Protein AF-A0A9D4NI05-F1 (afdb_monomer_lite)

Structure (mmCIF, N/CA/C/O backbone):
data_AF-A0A9D4NI05-F1
#
_entry.id   AF-A0A9D4NI05-F1
#
loop_
_atom_site.group_PDB
_atom_site.id
_atom_site.type_symbol
_atom_site.label_atom_id
_atom_site.label_alt_id
_atom_site.label_comp_id
_atom_site.label_asym_id
_atom_site.label_entity_id
_atom_site.label_seq_id
_atom_site.pdbx_PDB_ins_code
_atom_site.Cartn_x
_atom_site.Cartn_y
_atom_site.Cartn_z
_atom_site.occupancy
_atom_site.B_iso_or_equiv
_atom_site.auth_seq_id
_atom_site.auth_comp_id
_atom_site.auth_asym_id
_atom_site.auth_atom_id
_atom_site.pdbx_PDB_model_num
ATOM 1 N N . MET A 1 1 ? -5.728 -11.203 -1.914 1.00 58.28 1 MET A N 1
ATOM 2 C CA . MET A 1 1 ? -5.084 -12.012 -0.850 1.00 58.28 1 MET A CA 1
ATOM 3 C C . MET A 1 1 ? -4.651 -11.190 0.376 1.00 58.28 1 MET A C 1
ATOM 5 O O . MET A 1 1 ? -4.929 -11.619 1.485 1.00 58.28 1 MET A O 1
ATOM 9 N N . LEU A 1 2 ? -4.043 -10.001 0.221 1.00 57.00 2 LEU A N 1
ATOM 10 C CA . LEU A 1 2 ? -3.626 -9.133 1.348 1.00 57.00 2 LEU A CA 1
ATOM 11 C C . LEU A 1 2 ? -4.769 -8.717 2.299 1.00 57.00 2 LEU A C 1
ATOM 13 O O . LEU A 1 2 ? -4.582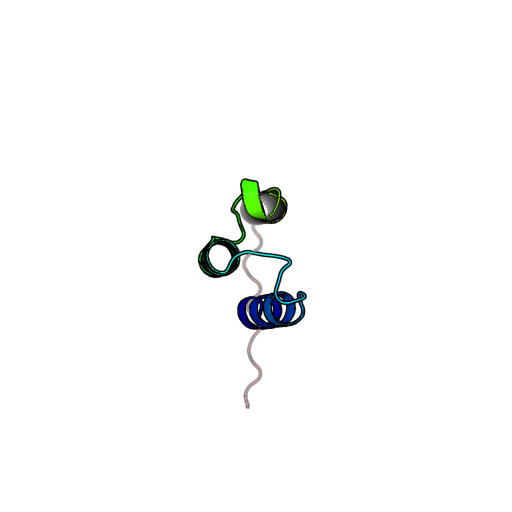 -8.734 3.512 1.00 57.00 2 LEU A O 1
ATOM 17 N N . ARG A 1 3 ? -5.965 -8.422 1.766 1.00 58.38 3 ARG A N 1
ATOM 18 C CA . ARG A 1 3 ? -7.170 -8.143 2.578 1.00 58.38 3 ARG A CA 1
ATOM 19 C C . ARG A 1 3 ? -7.552 -9.312 3.500 1.00 58.38 3 ARG A C 1
ATOM 21 O O . ARG A 1 3 ? -7.762 -9.087 4.681 1.00 58.38 3 ARG A O 1
ATOM 28 N N . LEU A 1 4 ? -7.527 -10.549 2.992 1.00 62.12 4 LEU A N 1
ATOM 29 C CA . LEU A 1 4 ? -7.852 -11.754 3.773 1.00 62.12 4 LEU A CA 1
ATOM 30 C C . LEU A 1 4 ? -6.867 -11.979 4.928 1.00 62.12 4 LEU A C 1
ATOM 32 O O . LEU A 1 4 ? -7.286 -12.283 6.039 1.00 62.12 4 LEU A O 1
ATOM 36 N N . ARG A 1 5 ? -5.561 -11.782 4.691 1.00 64.81 5 ARG A N 1
ATOM 37 C CA . ARG A 1 5 ? -4.554 -11.869 5.765 1.00 64.81 5 ARG A CA 1
ATOM 38 C C . ARG A 1 5 ? -4.763 -10.801 6.837 1.00 64.81 5 ARG A C 1
ATOM 40 O O . ARG A 1 5 ? -4.606 -11.101 8.012 1.00 64.81 5 ARG A O 1
ATOM 47 N N . ARG A 1 6 ? -5.130 -9.577 6.450 1.00 67.31 6 ARG A N 1
ATOM 48 C CA . ARG A 1 6 ? -5.403 -8.492 7.402 1.00 67.31 6 ARG A CA 1
ATOM 49 C C . ARG A 1 6 ? -6.600 -8.814 8.291 1.00 67.31 6 ARG A C 1
ATOM 51 O O . ARG A 1 6 ? -6.514 -8.634 9.499 1.00 67.31 6 ARG A O 1
ATOM 58 N N . ASP A 1 7 ? -7.692 -9.293 7.705 1.00 67.56 7 ASP A N 1
ATOM 59 C CA . ASP A 1 7 ? -8.898 -9.606 8.470 1.00 67.56 7 ASP A CA 1
ATOM 60 C C . ASP A 1 7 ? -8.655 -10.784 9.432 1.00 67.56 7 ASP A C 1
ATOM 62 O O . ASP A 1 7 ? -9.147 -10.755 10.558 1.00 67.56 7 ASP A O 1
ATOM 66 N N . LEU A 1 8 ? -7.799 -11.739 9.043 1.00 69.69 8 LEU A N 1
ATOM 67 C CA . LEU A 1 8 ? -7.331 -12.821 9.911 1.00 69.69 8 LEU A CA 1
ATOM 68 C C . LEU A 1 8 ? -6.491 -12.302 11.094 1.00 69.69 8 LEU A C 1
ATOM 70 O O . LEU A 1 8 ? -6.768 -12.653 12.237 1.00 69.69 8 LEU A O 1
ATOM 74 N N . ILE A 1 9 ? -5.507 -11.430 10.842 1.00 70.06 9 ILE A N 1
ATOM 75 C CA . ILE A 1 9 ? -4.652 -10.848 11.894 1.00 70.06 9 ILE A CA 1
ATOM 76 C C . ILE A 1 9 ? -5.488 -10.022 12.877 1.00 70.06 9 ILE A C 1
ATOM 78 O O . ILE A 1 9 ? -5.303 -10.125 14.086 1.00 70.06 9 ILE A O 1
ATOM 82 N N . LEU A 1 10 ? -6.441 -9.235 12.370 1.00 70.69 10 LEU A N 1
ATOM 83 C CA . LEU A 1 10 ? -7.349 -8.459 13.214 1.00 70.69 10 LEU A CA 1
ATOM 84 C C . LEU A 1 10 ? -8.277 -9.360 14.043 1.00 70.69 10 LEU A C 1
ATOM 86 O O . LEU A 1 10 ? -8.613 -8.991 15.161 1.00 70.69 10 LEU A O 1
ATOM 90 N N . SER A 1 11 ? -8.661 -10.536 13.530 1.00 71.31 11 SER A N 1
ATOM 91 C CA . SER A 1 11 ? -9.471 -11.513 14.275 1.00 71.31 11 SER A CA 1
ATOM 92 C C . SER A 1 11 ? -8.692 -12.300 15.334 1.00 71.31 11 SER A C 1
ATOM 94 O O . SER A 1 11 ? -9.301 -12.842 16.249 1.00 71.31 11 SER A O 1
ATOM 96 N N . SER A 1 12 ? -7.358 -12.365 15.227 1.00 74.31 12 SER A N 1
ATOM 97 C CA . SER A 1 12 ? -6.500 -13.057 16.201 1.00 74.31 12 SER A CA 1
ATOM 98 C C . SER A 1 12 ? -6.032 -12.166 17.355 1.00 74.31 12 SER A C 1
ATOM 100 O O . SER A 1 12 ? -5.342 -12.646 18.252 1.00 74.31 12 SER A O 1
ATOM 102 N N . LEU A 1 13 ? -6.350 -10.867 17.327 1.00 69.44 13 LEU A N 1
ATOM 103 C CA . LEU A 1 13 ? -6.027 -9.956 18.423 1.00 69.44 13 LEU A CA 1
ATOM 104 C C . LEU A 1 13 ? -7.009 -10.177 19.585 1.00 69.44 13 LEU A C 1
ATOM 106 O O . LEU A 1 13 ? -8.206 -10.330 19.346 1.00 69.44 13 LEU A O 1
ATOM 110 N N . PRO A 1 14 ? -6.542 -10.180 20.846 1.00 73.88 14 PRO A N 1
ATOM 111 C CA . PRO A 1 14 ? -7.432 -10.308 21.992 1.00 73.88 14 PRO A CA 1
ATOM 112 C C . PRO A 1 14 ? -8.451 -9.160 22.005 1.00 73.88 14 PRO A C 1
ATOM 114 O O . PRO A 1 14 ? -8.084 -8.010 21.757 1.00 73.88 14 PRO A O 1
ATOM 117 N N . ASN A 1 15 ? -9.712 -9.479 22.327 1.00 59.38 15 ASN A N 1
ATOM 118 C CA . ASN A 1 15 ? -10.914 -8.634 22.167 1.00 59.38 15 ASN A CA 1
ATOM 119 C C . ASN A 1 15 ? -10.850 -7.209 22.762 1.00 59.38 15 ASN A C 1
ATOM 121 O O . ASN A 1 15 ? -11.722 -6.401 22.470 1.00 59.38 15 ASN A O 1
ATOM 125 N N . ASN A 1 16 ? -9.827 -6.881 23.557 1.00 61.59 16 ASN A N 1
ATOM 126 C CA . ASN A 1 16 ? -9.655 -5.582 24.214 1.00 61.59 16 ASN A CA 1
ATOM 127 C C . ASN A 1 16 ? -8.417 -4.798 23.743 1.00 61.59 16 ASN A C 1
ATOM 129 O O . ASN A 1 16 ? -8.129 -3.736 24.287 1.00 61.59 16 ASN A O 1
ATOM 133 N N . PHE A 1 17 ? -7.647 -5.306 22.775 1.00 68.62 17 PHE A N 1
ATOM 134 C CA . PHE A 1 17 ? -6.411 -4.642 22.341 1.00 68.62 17 PHE A CA 1
ATOM 135 C C . PHE A 1 17 ? -6.678 -3.381 21.506 1.00 68.62 17 PHE A C 1
ATOM 137 O O . PHE A 1 17 ? -5.889 -2.440 21.519 1.00 68.62 17 PHE A O 1
ATOM 144 N N . LEU A 1 18 ? -7.799 -3.354 20.783 1.00 70.12 18 LEU A N 1
ATOM 145 C CA . LEU A 1 18 ? -8.224 -2.228 19.961 1.00 70.12 18 LEU A CA 1
ATOM 146 C C . LEU A 1 18 ? -9.717 -1.996 20.168 1.00 70.12 18 LEU A C 1
ATOM 148 O O . LEU A 1 18 ? -10.507 -2.933 20.094 1.00 70.12 18 LEU A O 1
ATOM 152 N N . LEU A 1 19 ? -10.102 -0.738 20.373 1.00 78.50 19 LEU A N 1
ATOM 153 C CA . LEU A 1 19 ? -11.506 -0.332 20.328 1.00 78.50 19 LEU A CA 1
ATOM 154 C C . LEU A 1 19 ? -12.084 -0.658 18.941 1.00 78.50 19 LEU A C 1
ATOM 156 O O . LEU A 1 19 ? -11.370 -0.568 17.938 1.00 78.50 19 LEU A O 1
ATOM 160 N N . GLU A 1 20 ? -13.378 -0.972 18.852 1.00 72.62 20 GLU A N 1
ATOM 161 C CA . GLU A 1 20 ? -14.037 -1.282 17.569 1.00 72.62 20 GLU A CA 1
ATOM 162 C C . GLU A 1 20 ? -13.846 -0.171 16.518 1.00 72.62 20 GLU A C 1
ATOM 164 O O . GLU A 1 20 ? -13.669 -0.435 15.327 1.00 72.62 20 GLU A O 1
ATOM 169 N N . THR A 1 21 ? -13.785 1.085 16.963 1.00 74.69 21 THR A N 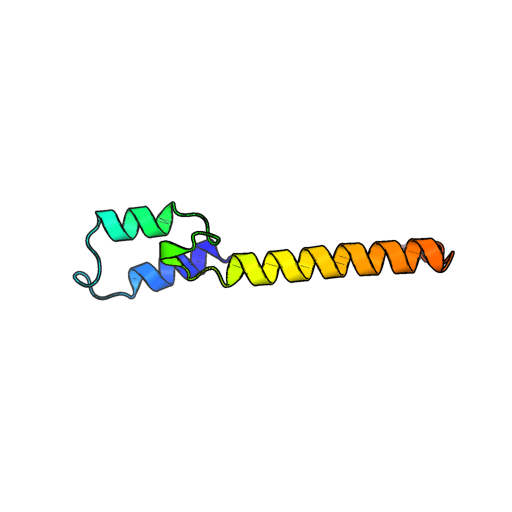1
ATOM 170 C CA . THR A 1 21 ? -13.468 2.256 16.132 1.00 74.69 21 THR A CA 1
ATOM 171 C C . THR A 1 21 ? -12.057 2.197 15.536 1.00 74.69 21 THR A C 1
ATOM 173 O O . THR A 1 21 ? -11.856 2.564 14.374 1.00 74.69 21 THR A O 1
ATOM 176 N N . GLY A 1 22 ? -11.086 1.673 16.287 1.00 76.50 22 GLY A N 1
ATOM 177 C CA . GLY A 1 22 ? -9.715 1.429 15.836 1.00 76.50 22 GLY A CA 1
ATOM 178 C C . GLY A 1 22 ? -9.627 0.277 14.835 1.00 76.50 22 GLY A C 1
ATOM 179 O O . GLY A 1 22 ? -8.950 0.398 13.813 1.00 76.50 22 GLY A O 1
ATOM 180 N N . VAL A 1 23 ? -10.379 -0.805 15.061 1.00 80.38 23 VAL A N 1
ATOM 181 C CA . VAL A 1 23 ? -10.462 -1.939 14.122 1.00 80.38 23 VAL A CA 1
ATOM 182 C C . VAL A 1 23 ? -11.060 -1.499 12.787 1.00 80.38 23 VAL A C 1
ATOM 184 O O . VAL A 1 23 ? -10.508 -1.808 11.729 1.00 80.38 23 VAL A O 1
ATOM 187 N N . ASN A 1 24 ? -12.150 -0.729 12.815 1.00 80.00 24 ASN A N 1
ATOM 188 C CA . ASN A 1 24 ? -12.773 -0.201 11.602 1.00 80.00 24 ASN A CA 1
ATOM 189 C C . ASN A 1 24 ? -11.846 0.764 10.857 1.00 80.00 24 ASN A C 1
ATOM 191 O O . ASN A 1 24 ? -11.719 0.658 9.637 1.00 80.00 24 ASN A O 1
ATOM 195 N N . SER A 1 25 ? -11.125 1.622 11.582 1.00 79.38 25 SER A N 1
ATOM 196 C CA . SER A 1 25 ? -10.118 2.514 10.995 1.00 79.38 25 SER A CA 1
ATOM 197 C C . SER A 1 25 ? -8.993 1.736 10.304 1.00 79.38 25 SER A C 1
ATOM 199 O O . SER A 1 25 ? -8.648 2.038 9.167 1.00 79.38 25 SER A O 1
ATOM 201 N N . LEU A 1 26 ? -8.472 0.667 10.915 1.00 79.56 26 LEU A N 1
ATOM 202 C CA . LEU A 1 26 ? -7.463 -0.202 10.289 1.00 79.56 26 LEU A CA 1
ATOM 203 C C . LEU A 1 26 ? -8.018 -0.999 9.095 1.00 79.56 26 LEU A C 1
ATOM 205 O O . LEU A 1 26 ? -7.278 -1.343 8.167 1.00 79.56 26 LEU A O 1
ATOM 209 N N . ARG A 1 27 ? -9.325 -1.297 9.091 1.00 81.31 27 ARG A N 1
ATOM 210 C CA . ARG A 1 27 ? -9.987 -1.992 7.980 1.00 81.31 27 ARG A CA 1
ATOM 211 C C . ARG A 1 27 ? -10.235 -1.107 6.761 1.00 81.31 27 ARG A C 1
ATOM 213 O O . ARG A 1 27 ? -10.247 -1.621 5.638 1.00 81.31 27 ARG A O 1
ATOM 220 N N . THR A 1 28 ? -10.444 0.186 6.943 1.00 82.56 28 THR A N 1
ATOM 221 C CA . THR A 1 28 ? -10.723 1.111 5.836 1.00 82.56 28 THR A CA 1
ATOM 222 C C . THR A 1 28 ? -9.498 1.914 5.422 1.00 82.56 28 THR A C 1
ATOM 224 O O . THR A 1 28 ? -9.449 2.389 4.288 1.00 82.56 28 THR A O 1
ATOM 227 N N . ALA A 1 29 ? -8.483 2.007 6.285 1.00 80.94 29 ALA A N 1
ATOM 228 C CA . ALA A 1 29 ? -7.270 2.750 5.993 1.00 80.94 29 ALA A CA 1
ATOM 229 C C . ALA A 1 29 ? -6.496 2.180 4.790 1.00 80.94 29 ALA A C 1
ATOM 231 O O . ALA A 1 29 ? -6.357 0.957 4.641 1.00 80.94 29 ALA A O 1
ATOM 232 N N . PRO A 1 30 ? -5.937 3.060 3.941 1.00 78.44 30 PRO A N 1
ATOM 233 C CA . PRO A 1 30 ? -5.024 2.647 2.889 1.00 78.44 30 PRO A CA 1
ATOM 234 C C . PRO A 1 30 ? -3.740 2.081 3.505 1.00 78.44 30 PRO A C 1
ATOM 236 O O . PRO A 1 30 ? -3.224 2.610 4.486 1.00 78.44 30 PRO A O 1
ATOM 239 N N . LEU A 1 31 ? -3.176 1.036 2.894 1.00 76.50 31 LEU A N 1
ATOM 240 C CA . LEU A 1 31 ? -1.930 0.399 3.354 1.00 76.50 31 LEU A CA 1
ATOM 241 C C . LEU A 1 31 ? -0.718 1.351 3.348 1.00 76.50 31 LEU A C 1
ATOM 243 O O . LEU A 1 31 ? 0.302 1.074 3.968 1.00 76.50 31 LEU A O 1
ATOM 247 N N . THR A 1 32 ? -0.826 2.482 2.656 1.00 76.69 32 THR A N 1
ATOM 248 C CA . THR A 1 32 ? 0.179 3.548 2.625 1.00 76.69 32 THR A CA 1
ATOM 249 C C . THR A 1 32 ? 0.053 4.543 3.782 1.00 76.69 32 THR A C 1
ATOM 251 O O . THR A 1 32 ? 0.867 5.462 3.857 1.00 76.69 32 THR A O 1
ATOM 254 N N . ALA A 1 33 ? -0.945 4.402 4.665 1.00 78.62 33 ALA A N 1
ATOM 255 C CA . ALA A 1 33 ? -1.152 5.308 5.791 1.00 78.62 33 ALA A CA 1
ATOM 256 C C . ALA A 1 33 ? 0.052 5.280 6.744 1.00 78.62 33 ALA A C 1
ATOM 258 O O . ALA A 1 33 ? 0.350 4.265 7.372 1.00 78.62 33 ALA A O 1
ATOM 259 N N . GLU A 1 34 ? 0.742 6.413 6.857 1.00 79.88 34 GLU A N 1
ATOM 260 C CA . GLU A 1 34 ? 1.996 6.528 7.603 1.00 79.88 34 GLU A CA 1
ATOM 261 C C . GLU A 1 34 ? 1.792 6.395 9.115 1.00 79.88 34 GLU A C 1
ATOM 263 O O . GLU A 1 34 ? 2.534 5.668 9.769 1.00 79.88 34 GLU A O 1
ATOM 268 N N . SER A 1 35 ? 0.718 6.984 9.646 1.00 80.69 35 SER A N 1
ATOM 269 C CA . SER A 1 35 ? 0.361 6.906 11.068 1.00 80.69 35 SER A CA 1
ATOM 270 C C . SER A 1 35 ? -0.023 5.501 11.543 1.00 80.69 35 SER A C 1
ATOM 272 O O . SER A 1 35 ? 0.091 5.214 12.730 1.00 80.69 35 SER A O 1
ATOM 274 N N . LEU A 1 36 ? -0.479 4.627 10.638 1.00 75.25 36 LEU A N 1
ATOM 275 C CA . LEU A 1 36 ? -0.979 3.287 10.973 1.00 75.25 36 LEU A CA 1
ATOM 276 C C . LEU A 1 36 ? -0.009 2.170 10.573 1.00 75.25 36 LEU A C 1
ATOM 278 O O . LEU A 1 36 ? 0.077 1.157 11.260 1.00 75.25 36 LEU A O 1
ATOM 282 N N . PHE A 1 37 ? 0.723 2.345 9.470 1.00 79.00 37 PHE A N 1
ATOM 283 C CA . PHE A 1 37 ? 1.597 1.316 8.893 1.00 79.00 37 PHE A CA 1
ATOM 284 C C . PHE A 1 37 ? 3.062 1.767 8.756 1.00 79.00 37 PHE A C 1
ATOM 286 O O . PHE A 1 37 ? 3.872 1.075 8.134 1.00 79.00 37 PHE A O 1
ATOM 293 N N . GLY A 1 38 ? 3.423 2.924 9.323 1.00 76.00 38 GLY A N 1
ATOM 294 C CA . GLY A 1 38 ? 4.807 3.397 9.423 1.00 76.00 38 GLY A CA 1
ATOM 295 C C . GLY A 1 38 ? 5.472 3.713 8.082 1.00 76.00 38 GLY A C 1
ATOM 296 O O . GLY A 1 38 ? 6.688 3.606 7.968 1.00 76.00 38 GLY A O 1
ATOM 297 N N . GLY A 1 39 ? 4.690 4.000 7.035 1.00 70.38 39 GLY A N 1
ATOM 298 C CA . GLY A 1 39 ? 5.191 4.465 5.733 1.00 70.38 39 GLY A CA 1
ATOM 299 C C . GLY A 1 39 ? 5.988 3.441 4.909 1.00 70.38 39 GLY A C 1
ATOM 300 O O . GLY A 1 39 ? 6.295 3.711 3.749 1.00 70.38 39 GLY A O 1
ATOM 301 N N . ARG A 1 40 ? 6.263 2.243 5.445 1.00 70.00 40 ARG A N 1
ATOM 302 C CA . ARG A 1 40 ? 7.103 1.204 4.811 1.00 70.00 40 ARG A CA 1
ATOM 303 C C . ARG A 1 40 ? 6.596 0.750 3.444 1.00 70.00 40 ARG A C 1
ATOM 305 O O . ARG A 1 40 ? 7.377 0.418 2.561 1.00 70.00 40 ARG A O 1
ATO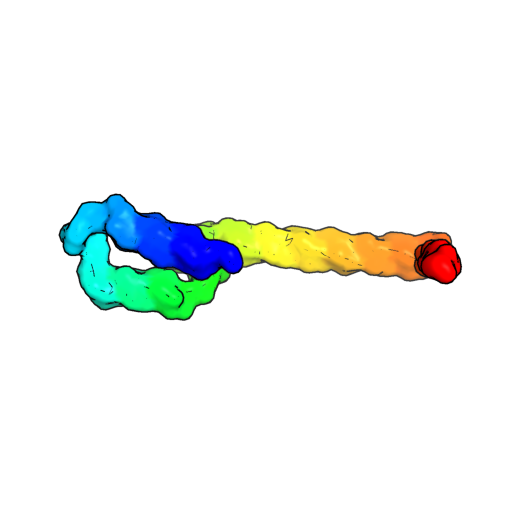M 312 N N . ILE A 1 41 ? 5.277 0.725 3.270 1.00 73.69 41 ILE A N 1
ATOM 313 C CA . ILE A 1 41 ? 4.659 0.337 1.998 1.00 73.69 41 ILE A CA 1
ATOM 314 C C . ILE A 1 41 ? 4.800 1.467 0.979 1.00 73.69 41 ILE A C 1
ATOM 316 O O . ILE A 1 41 ? 5.037 1.204 -0.193 1.00 73.69 41 ILE A O 1
ATOM 320 N N . LYS A 1 42 ? 4.711 2.727 1.418 1.00 75.31 42 LYS A N 1
ATOM 321 C CA . LYS A 1 42 ? 4.904 3.880 0.540 1.00 75.31 42 LYS A CA 1
ATOM 322 C C . LYS A 1 42 ? 6.331 3.892 -0.002 1.00 75.31 42 LYS A C 1
ATOM 324 O O . LYS A 1 42 ? 6.473 3.941 -1.211 1.00 75.31 42 LYS A O 1
ATOM 329 N N . SER A 1 43 ? 7.349 3.752 0.853 1.00 73.62 43 SER A N 1
ATOM 330 C CA . SER A 1 43 ? 8.755 3.726 0.420 1.00 73.62 43 SER A CA 1
ATOM 331 C C . SER A 1 43 ? 9.069 2.575 -0.538 1.00 73.62 43 SER A C 1
ATOM 333 O O . SER A 1 43 ? 9.731 2.798 -1.547 1.00 73.62 43 SER A O 1
ATOM 335 N N . ALA A 1 44 ? 8.549 1.372 -0.272 1.00 72.81 44 ALA A N 1
ATOM 336 C CA . ALA A 1 44 ? 8.706 0.230 -1.172 1.00 72.81 44 ALA A CA 1
ATOM 337 C C . ALA A 1 44 ? 8.057 0.478 -2.546 1.00 72.81 44 ALA A C 1
ATOM 339 O O . ALA A 1 44 ? 8.646 0.155 -3.571 1.00 72.81 44 ALA A O 1
ATOM 340 N N . LEU A 1 45 ? 6.867 1.089 -2.575 1.00 77.81 45 LEU A N 1
ATOM 341 C CA . LEU A 1 45 ? 6.190 1.447 -3.825 1.00 77.81 45 LEU A CA 1
ATOM 342 C C . LEU A 1 45 ? 6.909 2.571 -4.585 1.00 77.81 45 LEU A C 1
ATOM 344 O O . LEU A 1 45 ? 6.885 2.572 -5.813 1.00 77.81 45 LEU A O 1
ATOM 348 N N . THR A 1 46 ? 7.535 3.529 -3.891 1.00 80.44 46 THR A N 1
ATOM 349 C CA . THR A 1 46 ? 8.335 4.570 -4.555 1.00 80.44 46 THR A CA 1
ATOM 350 C C . THR A 1 46 ? 9.588 3.980 -5.191 1.00 80.44 46 THR A C 1
ATOM 352 O O . THR A 1 46 ? 9.859 4.283 -6.347 1.00 80.44 46 THR A O 1
ATOM 355 N N . ALA A 1 47 ? 10.295 3.099 -4.477 1.00 77.25 47 ALA A N 1
ATOM 356 C CA . ALA A 1 47 ? 11.477 2.416 -4.997 1.00 77.25 47 ALA A CA 1
ATOM 357 C C . ALA A 1 47 ? 11.142 1.555 -6.229 1.00 77.25 47 ALA A C 1
ATOM 359 O O . ALA A 1 47 ? 11.801 1.675 -7.255 1.00 77.25 47 ALA A O 1
ATOM 360 N N . ASP A 1 48 ? 10.052 0.778 -6.182 1.00 76.88 48 ASP A N 1
ATOM 361 C CA . ASP A 1 48 ? 9.592 -0.016 -7.334 1.00 76.88 48 ASP A CA 1
ATOM 362 C C . ASP A 1 48 ? 9.236 0.869 -8.544 1.00 76.88 48 ASP A C 1
ATOM 364 O O . ASP A 1 48 ? 9.542 0.543 -9.692 1.00 76.88 48 ASP A O 1
ATOM 368 N N . ARG A 1 49 ? 8.632 2.041 -8.303 1.00 79.56 49 ARG A N 1
ATOM 369 C CA . ARG A 1 49 ? 8.332 3.012 -9.363 1.00 79.56 49 ARG A CA 1
ATOM 370 C C . ARG A 1 49 ? 9.603 3.591 -9.985 1.00 79.56 49 ARG A C 1
ATOM 372 O O . ARG A 1 49 ? 9.654 3.744 -11.204 1.00 79.56 49 ARG A O 1
ATOM 379 N N . GLU A 1 50 ? 10.593 3.940 -9.173 1.00 77.62 50 GLU A N 1
ATOM 380 C CA . GLU A 1 50 ? 11.888 4.431 -9.650 1.00 77.62 50 GLU A CA 1
ATOM 381 C C . GLU A 1 50 ? 12.594 3.352 -10.479 1.00 77.62 50 GLU A C 1
ATOM 383 O O . GLU A 1 50 ? 12.975 3.622 -11.619 1.00 77.62 50 GLU A O 1
ATOM 388 N N . ASP A 1 51 ? 12.643 2.110 -9.996 1.00 75.50 51 ASP A N 1
ATOM 389 C CA . ASP A 1 51 ? 13.218 0.971 -10.720 1.00 75.50 51 ASP A CA 1
ATOM 390 C C . ASP A 1 51 ? 12.544 0.742 -12.083 1.00 75.50 51 ASP A C 1
ATOM 392 O O . ASP A 1 51 ? 13.223 0.536 -13.093 1.00 75.50 51 ASP A O 1
ATOM 396 N N . GLN A 1 52 ? 11.213 0.851 -12.164 1.00 71.81 52 GLN A N 1
ATOM 397 C CA . GLN A 1 52 ? 10.482 0.757 -13.434 1.00 71.81 52 GLN A CA 1
ATOM 398 C C . GLN A 1 52 ? 10.831 1.892 -14.407 1.00 71.81 52 GLN A C 1
ATOM 400 O O . GLN A 1 52 ? 10.942 1.661 -15.618 1.00 71.81 52 GLN A O 1
ATOM 405 N N . ILE A 1 53 ? 11.021 3.116 -13.904 1.00 73.88 53 ILE A N 1
ATOM 406 C CA . ILE A 1 53 ? 11.443 4.265 -14.715 1.00 73.88 53 ILE A CA 1
ATOM 407 C C . ILE A 1 53 ? 12.868 4.038 -15.232 1.00 73.88 53 ILE A C 1
ATOM 409 O O . ILE A 1 53 ? 13.112 4.177 -16.433 1.00 73.88 53 ILE A O 1
ATOM 413 N N . HIS A 1 54 ? 13.791 3.618 -14.364 1.00 73.81 54 HIS A N 1
ATOM 414 C CA . HIS A 1 54 ? 15.171 3.307 -14.735 1.00 73.81 54 HIS A CA 1
ATOM 415 C C . HIS A 1 54 ? 15.249 2.172 -15.765 1.00 73.81 54 HIS A C 1
ATOM 417 O O . HIS A 1 54 ? 15.947 2.303 -16.773 1.00 73.81 54 HIS A O 1
ATOM 423 N N . ALA A 1 55 ? 14.475 1.100 -15.585 1.00 69.88 55 ALA A N 1
ATOM 424 C CA . ALA A 1 55 ? 14.384 0.004 -16.547 1.00 69.88 55 ALA A CA 1
ATOM 425 C C . ALA A 1 55 ? 13.825 0.463 -17.907 1.00 69.88 55 ALA A C 1
ATOM 427 O O . ALA A 1 55 ? 14.293 0.020 -18.961 1.00 69.88 55 ALA A O 1
ATOM 428 N N . SER A 1 56 ? 12.849 1.375 -17.903 1.00 64.12 56 SER A N 1
ATOM 429 C CA . SER A 1 56 ? 12.252 1.932 -19.124 1.00 64.12 56 SER A CA 1
ATOM 430 C C . SER A 1 56 ? 13.227 2.839 -19.882 1.00 64.12 56 SER A C 1
ATOM 432 O O . SER A 1 56 ? 13.337 2.736 -21.104 1.00 64.12 56 SER A O 1
ATOM 434 N N . LEU A 1 57 ? 13.993 3.673 -19.171 1.00 71.94 57 LEU A N 1
ATOM 435 C CA . LEU A 1 57 ? 15.045 4.513 -19.756 1.00 71.94 57 LEU A CA 1
ATOM 436 C C . LEU A 1 57 ? 16.200 3.671 -20.315 1.00 71.94 57 LEU A C 1
ATOM 438 O O . LEU A 1 57 ? 16.659 3.920 -21.431 1.00 71.94 57 LEU A O 1
ATOM 442 N N . ALA A 1 58 ? 16.623 2.629 -19.593 1.00 66.81 58 ALA A N 1
ATOM 443 C CA . ALA A 1 58 ? 17.641 1.693 -20.068 1.00 66.81 58 ALA A CA 1
ATOM 444 C C . ALA A 1 58 ? 17.202 0.964 -21.352 1.00 66.81 58 ALA A C 1
ATOM 446 O O . ALA A 1 58 ? 17.999 0.820 -22.277 1.00 66.81 58 ALA A O 1
ATOM 447 N N . ARG A 1 59 ? 15.923 0.566 -21.455 1.00 58.91 59 ARG A N 1
ATOM 448 C CA . ARG A 1 59 ? 15.344 0.003 -22.690 1.00 58.91 59 ARG A CA 1
ATOM 449 C C . ARG A 1 59 ? 15.260 1.010 -23.834 1.00 58.91 59 ARG A C 1
ATOM 451 O O . ARG A 1 59 ? 15.486 0.634 -24.979 1.00 58.91 59 ARG A O 1
ATOM 458 N N . SER A 1 60 ? 14.939 2.271 -23.542 1.00 58.88 60 SER A N 1
ATOM 459 C CA . SER A 1 60 ? 14.871 3.317 -24.568 1.00 58.88 60 SER A CA 1
ATOM 460 C C . SER A 1 60 ? 16.248 3.618 -25.169 1.00 58.88 60 SER A C 1
ATOM 462 O O . SER A 1 60 ? 16.343 3.848 -26.371 1.00 58.88 60 SER A O 1
ATOM 464 N N . ASN A 1 61 ? 17.315 3.573 -24.361 1.00 60.75 61 ASN A N 1
ATOM 465 C CA . ASN A 1 61 ? 18.685 3.818 -24.824 1.00 60.75 61 ASN A CA 1
ATOM 466 C C . ASN A 1 61 ? 19.362 2.591 -25.454 1.00 60.75 61 ASN A C 1
ATOM 468 O O . ASN A 1 61 ? 20.302 2.755 -26.226 1.00 60.75 61 ASN A O 1
ATOM 472 N N . SER A 1 62 ? 18.910 1.367 -25.160 1.00 61.97 62 SER A N 1
ATOM 473 C CA . SER A 1 62 ? 19.540 0.147 -25.687 1.00 61.97 62 SER A CA 1
ATOM 474 C C . SER A 1 62 ? 19.054 -0.273 -27.079 1.00 61.97 62 SER A C 1
ATOM 476 O O . SER A 1 62 ? 19.602 -1.214 -27.650 1.00 61.97 62 SER A O 1
ATOM 478 N N . GLY A 1 63 ? 18.017 0.371 -27.634 1.00 61.41 63 GLY A N 1
ATOM 479 C CA . GLY A 1 63 ? 17.468 0.046 -28.960 1.00 61.41 63 GLY A CA 1
ATOM 480 C C . GLY A 1 63 ? 16.906 -1.380 -29.095 1.00 61.41 63 GLY A C 1
ATOM 481 O O . GLY A 1 63 ? 16.523 -1.793 -30.193 1.00 61.41 63 GLY A O 1
ATOM 482 N N . GLN A 1 64 ? 16.841 -2.152 -28.004 1.00 61.09 64 GLN A N 1
ATOM 483 C CA . GLN A 1 64 ? 16.370 -3.532 -28.022 1.00 61.09 64 GLN A CA 1
ATOM 484 C C . GLN A 1 64 ? 14.849 -3.573 -28.172 1.00 61.09 64 GLN A C 1
ATOM 486 O O . GLN A 1 64 ? 14.090 -3.250 -27.257 1.00 61.09 64 GLN A O 1
ATOM 491 N N . ARG A 1 65 ? 14.396 -4.014 -29.350 1.00 61.66 65 ARG A N 1
ATOM 492 C CA . ARG A 1 65 ? 12.983 -4.313 -29.603 1.00 61.66 65 ARG A CA 1
ATOM 493 C C . ARG A 1 65 ? 12.522 -5.475 -28.711 1.00 61.66 65 ARG A C 1
ATOM 495 O O . ARG A 1 65 ? 13.295 -6.409 -28.493 1.00 61.66 65 A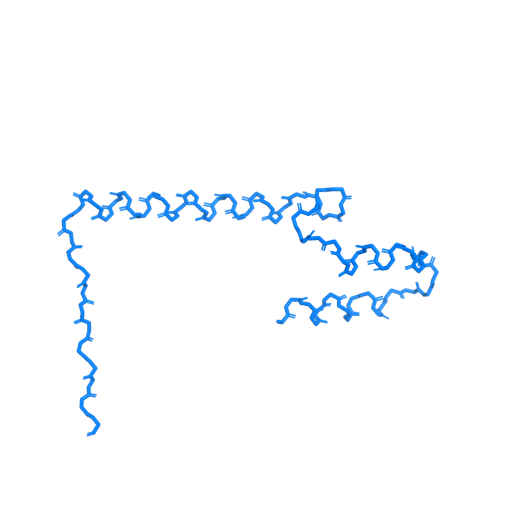RG A O 1
ATOM 502 N N . PRO A 1 66 ? 11.272 -5.454 -28.214 1.00 67.94 66 PRO A N 1
ATOM 503 C CA . PRO A 1 66 ? 10.742 -6.541 -27.401 1.00 67.94 66 PRO A CA 1
ATOM 504 C C . PRO A 1 66 ? 10.809 -7.863 -28.174 1.00 67.94 66 PRO A C 1
ATOM 506 O O . PRO A 1 66 ? 10.314 -7.964 -29.297 1.00 67.94 66 PRO A O 1
ATOM 509 N N . VAL A 1 67 ? 11.433 -8.875 -27.567 1.00 71.69 67 VAL A N 1
ATOM 510 C CA . VAL A 1 67 ? 11.497 -10.233 -28.117 1.00 71.69 67 VAL A CA 1
ATOM 511 C C . VAL A 1 67 ? 10.089 -10.824 -28.059 1.00 71.69 67 VAL A C 1
ATOM 513 O O . VAL A 1 67 ? 9.594 -11.186 -26.993 1.00 71.69 67 VAL A O 1
ATOM 516 N N . VAL A 1 68 ? 9.416 -10.877 -29.209 1.00 75.44 68 VAL A N 1
ATOM 517 C CA . VAL A 1 68 ? 8.111 -11.530 -29.339 1.00 75.44 68 VAL A CA 1
ATOM 518 C C . VAL A 1 68 ? 8.347 -13.034 -29.391 1.00 75.44 68 VAL A C 1
ATOM 520 O O . VAL A 1 68 ? 8.751 -13.580 -30.418 1.00 75.44 68 VAL A O 1
ATOM 523 N N . PHE A 1 69 ? 8.099 -13.714 -28.277 1.00 76.75 69 PHE A N 1
ATOM 524 C CA . PHE A 1 69 ? 8.080 -15.170 -28.254 1.00 76.75 69 PHE A CA 1
ATOM 525 C C . PHE A 1 69 ? 6.853 -15.667 -29.025 1.00 76.75 69 PHE A C 1
ATOM 527 O O . PHE A 1 69 ? 5.715 -15.337 -28.687 1.00 76.75 69 PHE A O 1
ATOM 534 N N . LYS A 1 70 ? 7.078 -16.451 -30.087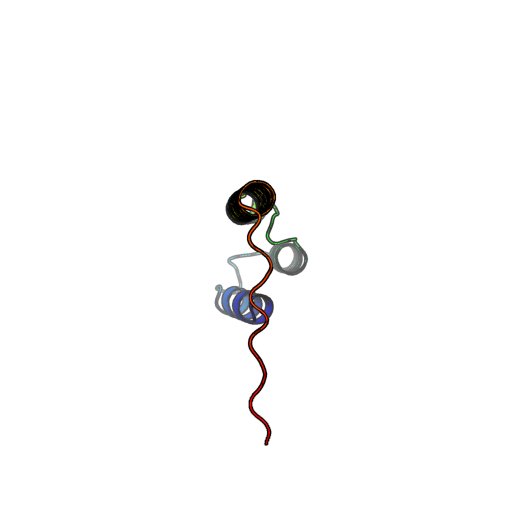 1.00 80.81 70 LYS A N 1
ATOM 535 C CA . LYS A 1 70 ? 5.991 -17.103 -30.827 1.00 80.81 70 LYS A CA 1
ATOM 536 C C . LYS A 1 70 ? 5.360 -18.167 -29.931 1.00 80.81 70 LYS A C 1
ATOM 538 O O . LYS A 1 70 ? 6.053 -19.061 -29.451 1.00 80.81 70 LYS A O 1
ATOM 543 N N . ARG A 1 71 ? 4.047 -18.0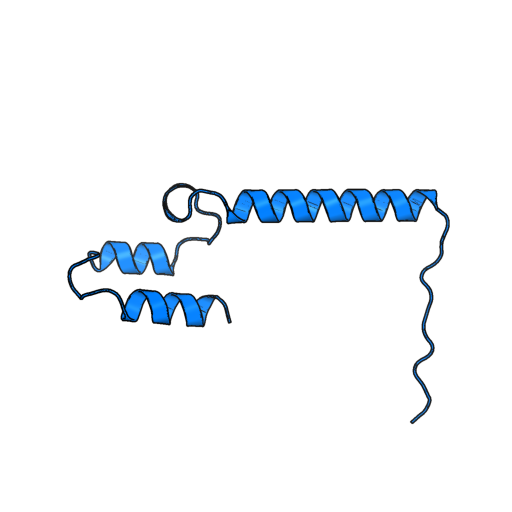69 -29.710 1.00 74.31 71 ARG A N 1
ATOM 544 C CA . ARG A 1 71 ? 3.278 -19.106 -29.013 1.00 74.31 71 ARG A CA 1
ATOM 545 C C . ARG A 1 71 ? 3.311 -20.387 -29.866 1.00 74.31 71 ARG A C 1
ATOM 547 O O . ARG A 1 71 ? 3.040 -20.281 -31.063 1.00 74.31 71 ARG A O 1
ATOM 554 N N . PRO A 1 72 ? 3.661 -21.560 -29.307 1.00 73.81 72 PRO A N 1
ATOM 555 C CA . PRO A 1 72 ? 3.636 -22.807 -30.064 1.00 73.81 72 PRO A CA 1
ATOM 556 C C . PRO A 1 72 ? 2.207 -23.107 -30.529 1.00 73.81 72 PRO A C 1
ATOM 558 O O . PRO A 1 72 ? 1.249 -22.849 -29.795 1.00 73.81 72 PRO A O 1
ATOM 561 N N . ALA A 1 73 ? 2.081 -23.597 -31.764 1.00 76.19 73 ALA A N 1
ATOM 562 C CA . ALA A 1 73 ? 0.808 -24.046 -32.310 1.00 76.19 73 ALA A CA 1
ATOM 563 C C . ALA A 1 73 ? 0.345 -25.284 -31.529 1.00 76.19 73 ALA A C 1
ATOM 565 O O . ALA A 1 73 ? 1.132 -26.209 -31.323 1.00 76.19 73 ALA A O 1
ATOM 566 N N . SER A 1 74 ? -0.896 -25.224 -31.047 1.00 71.56 74 SER A N 1
ATOM 567 C CA . SER A 1 74 ? -1.620 -26.311 -30.381 1.00 71.56 74 SER A CA 1
ATOM 568 C C . SER A 1 74 ? -1.906 -27.464 -31.326 1.00 71.56 74 SER A C 1
ATOM 570 O O . SER A 1 74 ? -2.330 -27.143 -32.461 1.00 71.56 74 SER A O 1
#

Sequence (74 aa):
MLRLRRDLILSSLPNNFLLETGVNSLRTAPLTAESLFGGRIKSALTADREDQIHASLARSNSGQRPVVFKRPAS

Foldseek 3Di:
DVLVVLVVVLVPDPPPPDDPVRSVCSNPDDCCDCVPNVNPVVVVVVVVVVVVVVVVVVCVVVVDDDDDDDDDDD

Radius of gyration: 20.9 Å; chains: 1; bounding box: 34×33×56 Å

Organism: Dreissena polymorpha (NCBI:txid45954)

pLDDT: mean 72.0, std 6.86, range [57.0, 82.56]

Secondary structure (DSSP, 8-state):
-HHHHHHHHHHTS-TTSS-HHHHHHHHHS-TT-HHHHTTHHHHHHHHHHHHHHHHHHHHHHH------PPPPP-